Protein AF-A0A2K3JQB5-F1 (afdb_monomer)

pLDDT: mean 87.71, std 13.62, range [47.69, 98.62]

InterPro domains:
  IPR000010 Cystatin domain [PF16845] (37-76)
  IPR000010 Cystatin domain [cd00042] (38-75)
  IPR046350 Cystatin superfamily [SSF54403] (30-76)

Foldseek 3Di:
DVVVVVVVVVVVVVVVVVVVVVPPDPPPDPQFDWAKDPDQVPPVNVVVQQVVVVVVCVVPVDDDDDDGDPIDIDHRHDDD

Nearest PDB structures (foldseek):
  5kux-assembly1_A  TM=9.807E-01  e=2.126E-01  synthetic construct

Radius of gyration: 26.89 Å; Cα contacts (8 Å, |Δi|>4): 43; chains: 1; bounding box: 57×23×71 Å

Sequence (80 aa):
MKIQWLVLILVELLVLILVILRNHAPLSAPSGGFNLIQDINDQHVTDMANFAVSEFNKQTGATLKFEKVIKGESQAMGSL

Structure (mmCIF, N/CA/C/O backbone):
data_AF-A0A2K3JQB5-F1
#
_entry.id   AF-A0A2K3JQB5-F1
#
loop_
_atom_site.group_PDB
_atom_site.id
_atom_site.type_symbol
_atom_site.label_atom_id
_atom_site.label_alt_id
_atom_site.label_comp_id
_atom_site.label_asym_id
_atom_site.label_entity_id
_atom_site.label_seq_id
_atom_site.pdbx_PDB_ins_code
_atom_site.Cartn_x
_atom_site.Cartn_y
_atom_site.Cartn_z
_atom_site.occupancy
_atom_site.B_iso_or_equiv
_atom_site.auth_seq_id
_atom_site.auth_comp_id
_atom_site.auth_asym_id
_atom_site.auth_atom_id
_atom_site.pdbx_PDB_model_num
ATOM 1 N N . MET A 1 1 ? 44.897 0.388 -50.149 1.00 68.06 1 MET A N 1
ATOM 2 C CA . MET A 1 1 ? 43.852 1.434 -50.266 1.00 68.06 1 MET A CA 1
ATOM 3 C C . MET A 1 1 ? 42.481 0.965 -49.774 1.00 68.06 1 MET A C 1
ATOM 5 O O . MET A 1 1 ? 41.986 1.577 -48.848 1.00 68.06 1 MET A O 1
ATOM 9 N N . LYS A 1 2 ? 41.882 -0.126 -50.283 1.00 79.50 2 LYS A N 1
ATOM 10 C CA . LYS A 1 2 ? 40.537 -0.604 -49.860 1.00 79.50 2 LYS A CA 1
ATOM 11 C C . LYS A 1 2 ? 40.382 -0.891 -48.349 1.00 79.50 2 LYS A C 1
ATOM 13 O O . LYS A 1 2 ? 39.381 -0.521 -47.754 1.00 79.50 2 LYS A O 1
ATOM 18 N N . ILE A 1 3 ? 41.391 -1.511 -47.733 1.00 88.25 3 ILE A N 1
ATOM 19 C CA . ILE A 1 3 ? 41.373 -1.915 -46.312 1.00 88.25 3 ILE A CA 1
ATOM 20 C C . ILE A 1 3 ? 41.438 -0.705 -45.369 1.00 88.25 3 ILE A C 1
ATOM 22 O O . ILE A 1 3 ? 40.797 -0.702 -44.328 1.00 88.25 3 ILE A O 1
ATOM 26 N N . GLN A 1 4 ? 42.147 0.355 -45.762 1.00 89.69 4 GLN A N 1
ATOM 27 C CA . GLN A 1 4 ? 42.242 1.583 -44.969 1.00 89.69 4 GLN A CA 1
ATOM 28 C C . GLN A 1 4 ? 40.873 2.264 -44.818 1.00 89.69 4 GLN A C 1
ATOM 30 O O . GLN A 1 4 ? 40.529 2.707 -43.729 1.00 89.69 4 GLN A O 1
ATOM 35 N N . TRP A 1 5 ? 40.069 2.289 -45.884 1.00 91.94 5 TRP A N 1
ATOM 36 C CA . TRP A 1 5 ? 38.703 2.822 -45.844 1.00 91.94 5 TRP A CA 1
ATOM 37 C C . TRP A 1 5 ? 37.785 2.013 -44.926 1.00 91.94 5 TRP A C 1
ATOM 39 O O . TRP A 1 5 ? 37.019 2.594 -44.166 1.00 91.94 5 TRP A O 1
ATOM 49 N N . LEU A 1 6 ? 37.901 0.682 -44.945 1.00 93.62 6 LEU A N 1
ATOM 50 C CA . LEU A 1 6 ? 37.131 -0.187 -44.050 1.00 93.62 6 LEU A CA 1
ATOM 51 C C . LEU A 1 6 ? 37.475 0.055 -42.578 1.00 93.62 6 LEU A C 1
ATOM 53 O O . LEU A 1 6 ? 36.577 0.101 -41.742 1.00 93.62 6 LEU A O 1
ATOM 57 N N . VAL A 1 7 ? 38.758 0.252 -42.266 1.00 94.44 7 VAL A N 1
ATOM 58 C CA . VAL A 1 7 ? 39.204 0.553 -40.899 1.00 94.44 7 VAL A CA 1
ATOM 59 C C . VAL A 1 7 ? 38.656 1.901 -40.426 1.00 94.44 7 VAL A C 1
ATOM 61 O O . VAL A 1 7 ? 38.184 1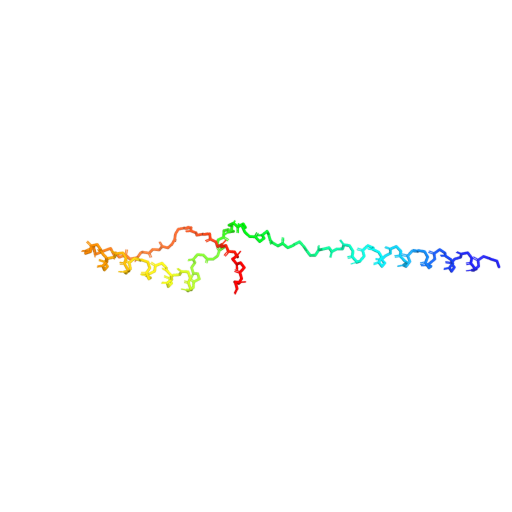.989 -39.298 1.00 94.44 7 VAL A O 1
ATOM 64 N N . LEU A 1 8 ? 38.651 2.930 -41.279 1.00 93.44 8 LEU A N 1
ATOM 65 C CA . LEU A 1 8 ? 38.097 4.242 -40.924 1.00 93.44 8 LEU A CA 1
ATOM 66 C C . LEU A 1 8 ? 36.591 4.177 -40.629 1.00 93.44 8 LEU A C 1
ATOM 68 O O . LEU A 1 8 ? 36.150 4.705 -39.612 1.00 93.44 8 LEU A O 1
ATOM 72 N N . ILE A 1 9 ? 35.825 3.461 -41.459 1.00 95.50 9 ILE A N 1
ATOM 73 C CA . ILE A 1 9 ? 34.380 3.266 -41.257 1.00 95.50 9 ILE A CA 1
ATOM 74 C C . ILE A 1 9 ? 34.103 2.511 -39.949 1.00 95.50 9 ILE A C 1
ATOM 76 O O . ILE A 1 9 ? 33.189 2.864 -39.206 1.00 95.50 9 ILE A O 1
ATOM 80 N N . LEU A 1 10 ? 34.902 1.486 -39.639 1.00 95.25 10 LEU A N 1
ATOM 81 C CA . LEU A 1 10 ? 34.752 0.716 -38.404 1.00 95.25 10 LEU A CA 1
ATOM 82 C C . LEU A 1 10 ? 35.008 1.577 -37.159 1.00 95.25 10 LEU A C 1
ATOM 84 O O . LEU A 1 10 ? 34.291 1.449 -36.168 1.00 95.25 10 LEU A O 1
ATOM 88 N N . VAL A 1 11 ? 36.011 2.458 -37.212 1.00 95.88 11 VAL A N 1
ATOM 89 C CA . VAL A 1 11 ? 36.333 3.378 -36.113 1.00 95.88 11 VAL A CA 1
ATOM 90 C C . VAL A 1 11 ? 35.204 4.386 -35.899 1.00 95.88 11 VAL A C 1
ATOM 92 O O . VAL A 1 11 ? 34.797 4.602 -34.762 1.00 95.88 11 VAL A O 1
ATOM 95 N N . GLU A 1 12 ? 34.652 4.959 -36.968 1.00 93.81 12 GLU A N 1
ATOM 96 C CA . GLU A 1 12 ? 33.534 5.903 -36.874 1.00 93.81 12 GLU A CA 1
ATOM 97 C C . GLU A 1 12 ? 32.270 5.241 -36.299 1.00 93.81 12 GLU A C 1
ATOM 99 O O . GLU A 1 12 ? 31.637 5.784 -35.390 1.00 93.81 12 GLU A O 1
ATOM 104 N N . LEU A 1 13 ? 31.956 4.016 -36.739 1.00 95.25 13 LEU A N 1
ATOM 105 C CA . LEU A 1 13 ? 30.842 3.231 -36.203 1.00 95.25 13 LEU A CA 1
ATOM 106 C C . LEU A 1 13 ? 31.039 2.895 -34.717 1.00 95.25 13 LEU A C 1
ATOM 108 O O . LEU A 1 13 ? 30.096 2.979 -33.932 1.00 95.25 13 LEU A O 1
ATOM 112 N N . LEU A 1 14 ? 32.264 2.545 -34.315 1.00 94.88 14 LEU A N 1
ATOM 113 C CA . LEU A 1 14 ? 32.590 2.275 -32.916 1.00 94.88 14 LEU A CA 1
ATOM 114 C C . LEU A 1 14 ? 32.384 3.523 -32.049 1.00 94.88 14 LEU A C 1
ATOM 116 O O . LEU A 1 14 ? 31.790 3.430 -30.976 1.00 94.88 14 LEU A O 1
ATOM 120 N N . VAL A 1 15 ? 32.822 4.695 -32.519 1.00 94.56 15 VAL A N 1
ATOM 121 C CA . VAL A 1 15 ? 32.613 5.969 -31.814 1.00 94.56 15 VAL A CA 1
ATOM 122 C C . VAL A 1 15 ? 31.119 6.273 -31.679 1.00 94.56 15 VAL A C 1
ATOM 124 O O . VAL A 1 15 ? 30.671 6.617 -30.586 1.00 94.56 15 VAL A O 1
ATOM 127 N N . LEU A 1 16 ? 30.330 6.075 -32.739 1.00 92.12 16 LEU A N 1
ATOM 128 C CA . LEU A 1 16 ? 28.873 6.242 -32.711 1.00 92.12 16 LEU A CA 1
ATOM 129 C C . LEU A 1 16 ? 28.198 5.331 -31.677 1.00 92.12 16 LEU A C 1
ATOM 131 O O . LEU A 1 16 ? 27.374 5.802 -30.894 1.00 92.12 16 LEU A O 1
ATOM 135 N N . ILE A 1 17 ? 28.576 4.052 -31.621 1.00 92.12 17 ILE A N 1
ATOM 136 C CA . ILE A 1 17 ? 28.042 3.103 -30.633 1.00 92.12 17 ILE A CA 1
ATOM 137 C C . ILE A 1 17 ? 28.388 3.555 -29.210 1.00 92.12 17 ILE A C 1
ATOM 139 O O . ILE A 1 17 ? 27.525 3.539 -28.337 1.00 92.12 17 ILE A O 1
ATOM 143 N N . LEU A 1 18 ? 29.618 4.014 -28.965 1.00 90.62 18 LEU A N 1
ATOM 144 C CA . LEU A 1 18 ? 30.031 4.506 -27.647 1.00 90.62 18 LEU A CA 1
ATOM 145 C C . LEU A 1 18 ? 29.274 5.774 -27.217 1.00 90.62 18 LEU A C 1
ATOM 147 O O . LEU A 1 18 ? 28.984 5.935 -26.031 1.00 90.62 18 LEU A O 1
ATOM 151 N N . VAL A 1 19 ? 28.934 6.657 -28.160 1.00 90.06 19 VAL A N 1
ATOM 152 C CA . VAL A 1 19 ? 28.102 7.844 -27.899 1.00 90.06 19 VAL A CA 1
ATOM 153 C C . VAL A 1 19 ? 26.670 7.437 -27.557 1.00 90.06 19 VAL A C 1
ATOM 155 O O . VAL A 1 19 ? 26.122 7.923 -26.573 1.00 90.06 19 VAL A O 1
ATOM 158 N N . ILE A 1 20 ? 26.086 6.503 -28.312 1.00 87.50 20 ILE A N 1
ATOM 159 C CA . ILE A 1 20 ? 24.746 5.972 -28.035 1.00 87.50 20 ILE A CA 1
ATOM 160 C C . ILE A 1 20 ? 24.721 5.339 -26.638 1.00 87.50 20 ILE A C 1
ATOM 162 O O . ILE A 1 20 ? 23.904 5.739 -25.813 1.00 87.50 20 ILE A O 1
ATOM 166 N N . LEU A 1 21 ? 25.696 4.474 -26.328 1.00 81.44 21 LEU A N 1
ATOM 167 C CA . LEU A 1 21 ? 25.830 3.796 -25.033 1.00 81.44 21 LEU A CA 1
ATOM 168 C C . LEU A 1 21 ? 25.920 4.763 -23.837 1.00 81.44 21 LEU A C 1
ATOM 170 O O . LEU A 1 21 ? 25.369 4.467 -22.779 1.00 81.44 21 LEU A O 1
ATOM 174 N N . ARG A 1 22 ? 26.563 5.929 -23.990 1.00 79.06 22 ARG A N 1
ATOM 175 C CA . ARG A 1 22 ? 26.631 6.961 -22.935 1.00 79.06 22 ARG A CA 1
ATOM 176 C C . ARG A 1 22 ? 25.305 7.680 -22.689 1.00 79.06 22 ARG A C 1
ATOM 178 O O . ARG A 1 22 ? 25.095 8.185 -21.590 1.00 79.06 22 ARG A O 1
ATOM 185 N N . ASN A 1 23 ? 24.430 7.736 -23.687 1.00 71.19 23 ASN A N 1
ATOM 186 C CA . ASN A 1 23 ? 23.200 8.524 -23.645 1.00 71.19 23 ASN A CA 1
ATOM 187 C C . ASN A 1 23 ? 21.970 7.718 -23.201 1.00 71.19 23 ASN A C 1
ATOM 189 O O . ASN A 1 23 ? 20.884 8.288 -23.086 1.00 71.19 23 ASN A O 1
ATOM 193 N N . HIS A 1 24 ? 22.114 6.424 -22.905 1.00 63.00 24 HIS A N 1
ATOM 194 C CA . HIS A 1 24 ? 21.058 5.671 -22.232 1.00 63.00 24 HIS A CA 1
ATOM 195 C C . HIS A 1 24 ? 21.037 6.060 -20.757 1.00 63.00 24 HIS A C 1
ATOM 197 O O . HIS A 1 24 ? 21.647 5.409 -19.909 1.00 63.00 24 HIS A O 1
ATOM 203 N N . ALA A 1 25 ? 20.315 7.132 -20.441 1.00 62.69 25 ALA A N 1
ATOM 204 C CA . ALA A 1 25 ? 19.834 7.300 -19.085 1.00 62.69 25 ALA A CA 1
ATOM 205 C C . ALA A 1 25 ? 18.965 6.069 -18.762 1.00 62.69 25 ALA A C 1
ATOM 207 O O . ALA A 1 25 ? 18.058 5.761 -19.548 1.00 62.69 25 ALA A O 1
ATOM 208 N N . PRO A 1 26 ? 19.216 5.340 -17.657 1.00 63.28 26 PRO A N 1
ATOM 209 C CA . PRO A 1 26 ? 18.208 4.421 -17.156 1.00 63.28 26 PRO A CA 1
ATOM 210 C C . PRO A 1 26 ? 16.928 5.237 -16.993 1.00 63.28 26 PRO A C 1
ATOM 212 O O . PRO A 1 26 ? 16.981 6.384 -16.548 1.00 63.28 26 PRO A O 1
ATOM 215 N N . LEU A 1 27 ? 15.795 4.681 -17.416 1.00 59.97 27 LEU A N 1
ATOM 216 C CA . LEU A 1 27 ? 14.498 5.295 -17.179 1.00 59.97 27 LEU A CA 1
ATOM 217 C C . LEU A 1 27 ? 14.299 5.328 -15.661 1.00 59.97 27 LEU A C 1
ATOM 219 O O . LEU A 1 27 ? 13.810 4.370 -15.067 1.00 59.97 27 LEU A O 1
ATOM 223 N N . SER A 1 28 ? 14.778 6.390 -15.021 1.00 59.75 28 SER A N 1
ATOM 224 C CA . SER A 1 28 ? 14.585 6.627 -13.605 1.00 59.75 28 SER A CA 1
ATOM 225 C C . SER A 1 28 ? 13.082 6.664 -13.394 1.00 59.75 28 SER A C 1
ATOM 227 O O . SER A 1 28 ? 12.400 7.510 -13.980 1.00 59.75 28 SER A O 1
ATOM 229 N N . ALA A 1 29 ? 12.558 5.725 -12.602 1.00 58.97 29 ALA A N 1
ATOM 230 C CA . ALA A 1 29 ? 11.186 5.814 -12.129 1.00 58.97 29 ALA A CA 1
ATOM 231 C C . ALA A 1 29 ? 10.996 7.232 -11.562 1.00 58.97 29 ALA A C 1
ATOM 233 O O . ALA A 1 29 ? 11.881 7.682 -10.825 1.00 58.97 29 ALA A O 1
ATOM 234 N N . PRO A 1 30 ? 9.930 7.964 -11.937 1.00 56.31 30 PRO A N 1
ATOM 235 C CA . PRO A 1 30 ? 9.773 9.360 -11.557 1.00 56.31 30 PRO A CA 1
ATOM 236 C C . PRO A 1 30 ? 9.923 9.499 -10.042 1.00 56.31 30 PRO A C 1
ATOM 238 O O . PRO A 1 30 ? 9.076 9.024 -9.283 1.00 56.31 30 PRO A O 1
ATOM 241 N N . SER A 1 31 ? 11.018 10.111 -9.591 1.00 62.41 31 SER A N 1
ATOM 242 C CA . SER A 1 31 ? 11.217 10.425 -8.182 1.00 62.41 31 SER A CA 1
ATOM 243 C C . SER A 1 31 ? 10.134 11.428 -7.796 1.00 62.41 31 SER A C 1
ATOM 245 O O . SER A 1 31 ? 10.172 12.575 -8.241 1.00 62.41 31 SER A O 1
ATOM 247 N N . GLY A 1 32 ? 9.130 10.965 -7.051 1.00 62.00 32 GLY A N 1
ATOM 248 C CA . GLY A 1 32 ? 7.962 11.756 -6.654 1.00 62.00 32 GLY A CA 1
ATOM 249 C C . GLY A 1 32 ? 6.612 11.286 -7.212 1.00 62.00 32 GLY A C 1
ATOM 250 O O . GLY A 1 32 ? 5.589 11.828 -6.800 1.00 62.00 32 GLY A O 1
ATOM 251 N N . GLY A 1 33 ? 6.557 10.276 -8.087 1.00 76.50 33 GLY A N 1
ATOM 252 C CA . GLY A 1 33 ? 5.287 9.690 -8.543 1.00 76.50 33 GLY A CA 1
ATOM 253 C C . GLY A 1 33 ? 4.705 8.669 -7.556 1.00 76.50 33 GLY A C 1
ATOM 254 O O . GLY A 1 33 ? 5.454 7.907 -6.943 1.00 76.50 33 GLY A O 1
ATOM 255 N N . PHE A 1 34 ? 3.376 8.627 -7.425 1.00 84.56 34 PHE A N 1
ATOM 256 C CA . PHE A 1 34 ? 2.679 7.503 -6.791 1.00 84.56 34 PHE A CA 1
ATOM 257 C C . PHE A 1 34 ? 2.610 6.328 -7.771 1.00 84.56 34 PHE A C 1
ATOM 259 O O . PHE A 1 34 ? 2.193 6.493 -8.917 1.00 84.56 34 PHE A O 1
ATOM 266 N N . ASN A 1 35 ? 3.011 5.144 -7.322 1.00 88.00 35 ASN A N 1
ATOM 267 C CA . ASN A 1 35 ? 2.921 3.896 -8.070 1.00 88.00 35 ASN A CA 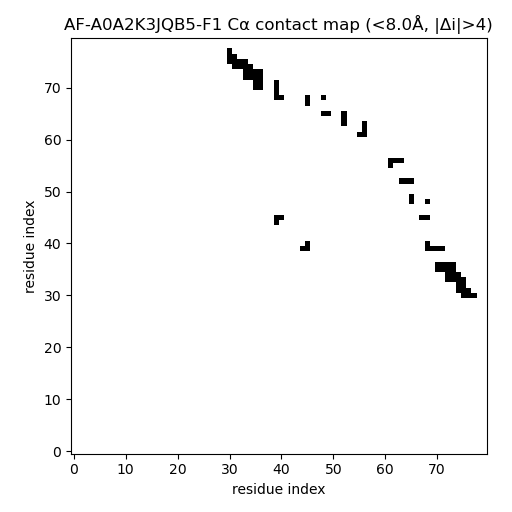1
ATOM 268 C C . ASN A 1 35 ? 1.934 2.962 -7.379 1.00 88.00 35 ASN A C 1
ATOM 270 O O . ASN A 1 35 ? 1.911 2.875 -6.158 1.00 88.00 35 ASN A O 1
ATOM 274 N N . LEU A 1 36 ? 1.141 2.224 -8.149 1.00 92.56 36 LEU A N 1
ATOM 275 C CA . LEU A 1 36 ? 0.269 1.192 -7.590 1.00 92.56 36 LEU A CA 1
ATOM 276 C C . LEU A 1 36 ? 1.096 0.117 -6.873 1.00 92.56 36 LEU A C 1
ATOM 278 O O . LEU A 1 36 ? 2.057 -0.412 -7.436 1.00 92.56 36 LEU A O 1
ATOM 282 N N . ILE A 1 37 ? 0.683 -0.241 -5.658 1.00 93.56 37 ILE A N 1
ATOM 283 C CA . ILE A 1 37 ? 1.192 -1.429 -4.972 1.00 93.56 37 ILE A CA 1
ATOM 284 C C . ILE A 1 37 ? 0.634 -2.646 -5.709 1.00 93.56 37 ILE A C 1
ATOM 286 O O . ILE A 1 37 ? -0.579 -2.844 -5.757 1.00 93.56 37 ILE A O 1
ATOM 290 N N . GLN A 1 38 ? 1.524 -3.429 -6.321 1.00 93.00 38 GLN A N 1
ATOM 291 C CA . GLN A 1 38 ? 1.127 -4.583 -7.129 1.00 93.00 38 GLN A CA 1
ATOM 292 C C . GLN A 1 38 ? 0.626 -5.733 -6.258 1.00 93.00 38 GLN A C 1
ATOM 294 O O . GLN A 1 38 ? -0.423 -6.304 -6.547 1.00 93.00 38 GLN A O 1
ATOM 299 N N . ASP A 1 39 ? 1.352 -6.037 -5.182 1.00 94.75 39 ASP A N 1
ATOM 300 C CA . ASP A 1 39 ? 0.948 -7.049 -4.215 1.00 94.75 39 ASP A CA 1
ATOM 301 C C . ASP A 1 39 ? 0.415 -6.392 -2.943 1.00 94.75 39 ASP A C 1
ATOM 303 O O . ASP A 1 39 ? 1.154 -5.998 -2.045 1.00 94.75 39 ASP A O 1
ATOM 307 N N . ILE A 1 40 ? -0.905 -6.251 -2.885 1.00 95.31 40 ILE A N 1
ATOM 308 C CA . ILE A 1 40 ? -1.604 -5.736 -1.703 1.00 95.31 40 ILE A CA 1
ATOM 309 C C . ILE A 1 40 ? -1.644 -6.742 -0.544 1.00 95.31 40 ILE A C 1
ATOM 311 O O . ILE A 1 40 ? -2.008 -6.353 0.563 1.00 95.31 40 ILE A O 1
ATOM 315 N N . ASN A 1 41 ? -1.304 -8.011 -0.793 1.00 94.94 41 ASN A N 1
ATOM 316 C CA . ASN A 1 41 ? -1.241 -9.053 0.231 1.00 94.94 41 ASN A CA 1
ATOM 317 C C . ASN A 1 41 ? 0.175 -9.223 0.794 1.00 94.94 41 ASN A C 1
ATOM 319 O O . ASN A 1 41 ? 0.385 -10.090 1.642 1.00 94.94 41 ASN A O 1
ATOM 323 N N . ASP A 1 42 ? 1.132 -8.405 0.348 1.00 96.25 42 ASP A N 1
ATOM 324 C CA . ASP A 1 42 ? 2.459 -8.341 0.942 1.00 96.25 42 ASP A CA 1
ATOM 325 C C . ASP A 1 42 ? 2.343 -8.132 2.466 1.00 96.25 42 ASP A C 1
ATOM 327 O O . ASP A 1 42 ? 1.524 -7.340 2.958 1.00 96.25 42 ASP A O 1
ATOM 331 N N . GLN A 1 43 ? 3.153 -8.872 3.229 1.00 96.75 43 GLN A N 1
ATOM 332 C CA . GLN A 1 43 ? 3.090 -8.860 4.691 1.00 96.75 43 GLN A CA 1
ATOM 333 C C . GLN A 1 43 ? 3.302 -7.449 5.249 1.00 96.75 43 GLN A C 1
ATOM 335 O O . GLN A 1 43 ? 2.577 -7.026 6.145 1.00 96.75 43 GLN A O 1
ATOM 340 N N . HIS A 1 44 ? 4.230 -6.683 4.676 1.00 95.88 44 HIS A N 1
ATOM 341 C CA . HIS A 1 44 ? 4.528 -5.329 5.123 1.00 95.88 44 HIS A CA 1
ATOM 342 C C . HIS A 1 44 ? 3.349 -4.381 4.860 1.00 95.88 44 HIS A C 1
ATOM 344 O O . HIS A 1 44 ? 3.044 -3.512 5.678 1.00 95.88 44 HIS A O 1
ATOM 350 N N . VAL A 1 45 ? 2.639 -4.557 3.741 1.00 96.31 45 VAL A N 1
ATOM 351 C CA . VAL A 1 45 ? 1.417 -3.795 3.425 1.00 96.31 45 VAL A CA 1
ATOM 352 C C . VAL A 1 45 ? 0.306 -4.105 4.429 1.00 96.31 45 VAL A C 1
ATOM 354 O O . VAL A 1 45 ? -0.355 -3.192 4.932 1.00 96.31 45 VAL A O 1
ATOM 357 N N . THR A 1 46 ? 0.146 -5.381 4.777 1.00 96.88 46 THR A N 1
ATOM 358 C CA . THR A 1 46 ? -0.824 -5.837 5.779 1.00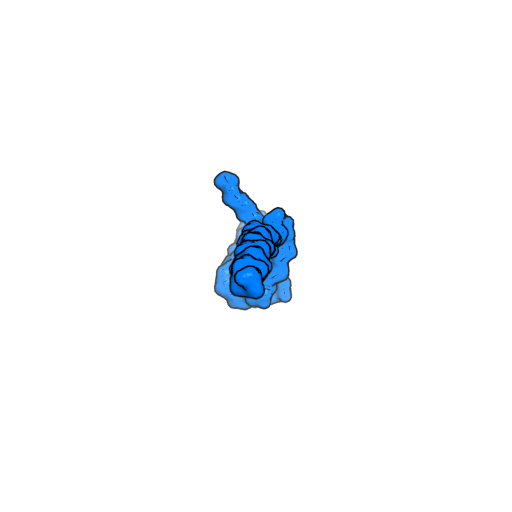 96.88 46 THR A CA 1
ATOM 359 C C . THR A 1 46 ? -0.491 -5.309 7.178 1.00 96.88 46 THR A C 1
ATOM 361 O O . THR A 1 46 ? -1.386 -4.855 7.897 1.00 96.88 46 THR A O 1
ATOM 364 N N . ASP A 1 47 ? 0.784 -5.300 7.561 1.00 97.81 47 ASP A N 1
ATOM 365 C CA . ASP A 1 47 ? 1.244 -4.781 8.851 1.00 97.81 47 ASP A CA 1
ATOM 366 C C . ASP A 1 47 ? 0.995 -3.269 8.968 1.00 97.81 47 ASP A C 1
ATOM 368 O O . ASP A 1 47 ? 0.471 -2.803 9.983 1.00 97.81 47 ASP A O 1
ATOM 372 N N . MET A 1 48 ? 1.269 -2.504 7.903 1.00 97.06 48 MET A N 1
ATOM 373 C CA . MET A 1 48 ? 0.968 -1.066 7.848 1.00 97.06 48 MET A CA 1
ATOM 374 C C . MET A 1 48 ? -0.533 -0.784 7.993 1.0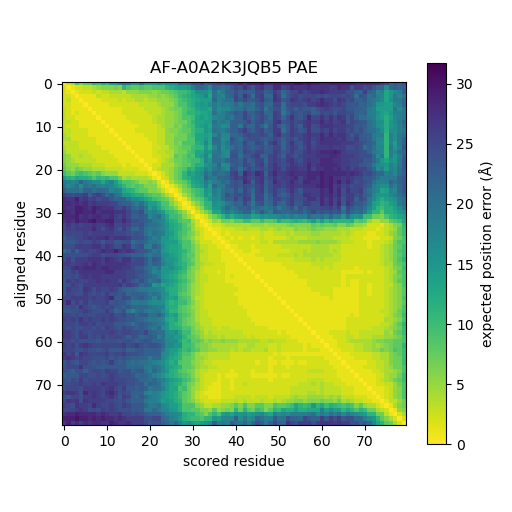0 97.06 48 MET A C 1
ATOM 376 O O . MET A 1 48 ? -0.927 0.136 8.714 1.00 97.06 48 MET A O 1
ATOM 380 N N . ALA A 1 49 ? -1.387 -1.581 7.347 1.00 97.81 49 ALA A N 1
ATOM 381 C CA . ALA A 1 49 ? -2.834 -1.412 7.443 1.00 97.81 49 ALA A CA 1
ATOM 382 C C . ALA A 1 49 ? -3.366 -1.739 8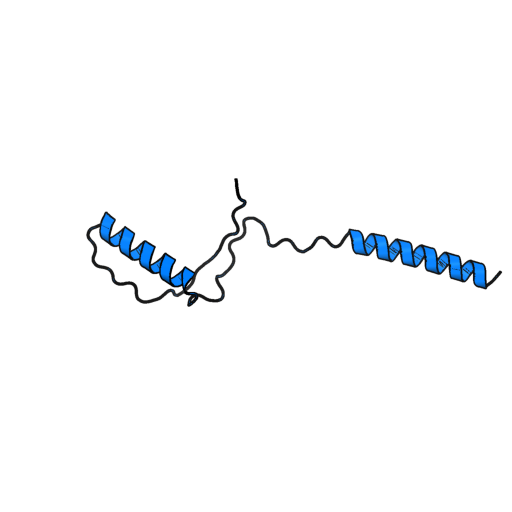.851 1.00 97.81 49 ALA A C 1
ATOM 384 O O . ALA A 1 49 ? -4.172 -0.983 9.401 1.00 97.81 49 ALA A O 1
ATOM 385 N N . ASN A 1 50 ? -2.874 -2.817 9.471 1.00 98.12 50 ASN A N 1
ATOM 386 C CA . ASN A 1 50 ? -3.205 -3.161 10.856 1.00 98.12 50 ASN A CA 1
ATOM 387 C C . ASN A 1 50 ? -2.767 -2.070 11.836 1.00 98.12 50 ASN A C 1
ATOM 389 O O . ASN A 1 50 ? -3.535 -1.691 12.725 1.00 98.12 50 ASN A O 1
ATOM 393 N N . PHE A 1 51 ? -1.555 -1.539 11.655 1.00 98.0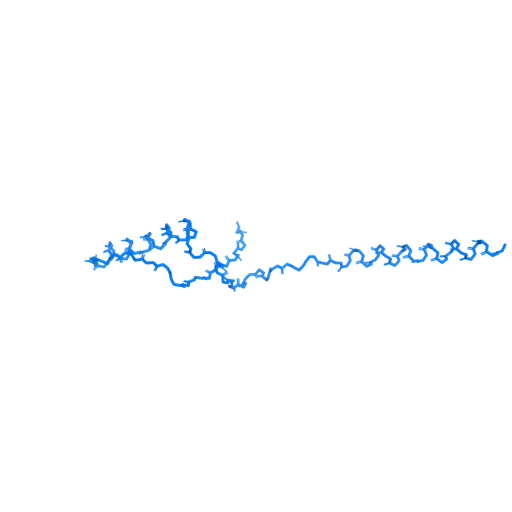0 51 PHE A N 1
ATOM 394 C CA . PHE A 1 51 ? -1.046 -0.435 12.459 1.00 98.00 51 PHE A CA 1
ATOM 395 C C . PHE A 1 51 ? -1.972 0.785 12.380 1.00 98.00 51 PHE A C 1
ATOM 397 O O . PHE A 1 51 ? -2.385 1.304 13.417 1.00 98.00 51 PHE A O 1
ATOM 404 N N . ALA A 1 52 ? -2.374 1.190 11.172 1.00 98.19 52 AL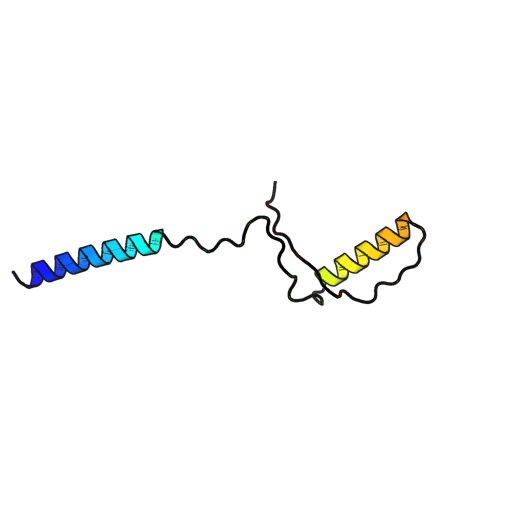A A N 1
ATOM 405 C CA . ALA A 1 52 ? -3.260 2.335 10.975 1.00 98.19 52 ALA A CA 1
ATOM 406 C C . ALA A 1 52 ? -4.625 2.159 11.666 1.00 98.19 52 ALA A C 1
ATOM 408 O O . ALA A 1 52 ? -5.081 3.068 12.362 1.00 98.19 52 ALA A O 1
ATOM 409 N N . VAL A 1 53 ? -5.261 0.987 11.535 1.00 98.38 53 VAL A N 1
ATOM 410 C CA . VAL A 1 53 ? -6.545 0.698 12.205 1.00 98.38 53 VAL A CA 1
ATOM 411 C C . VAL A 1 53 ? -6.390 0.709 13.729 1.00 98.38 53 VAL A C 1
ATOM 413 O O . VAL A 1 53 ? -7.228 1.275 14.432 1.00 98.38 53 VAL A O 1
ATOM 416 N N . SER A 1 54 ? -5.306 0.126 14.247 1.00 98.44 54 SER A N 1
ATOM 417 C CA . SER A 1 54 ? -4.999 0.126 15.680 1.00 98.44 54 SER A CA 1
ATOM 418 C C . SER A 1 54 ? -4.819 1.547 16.223 1.00 98.44 54 SER A C 1
ATOM 420 O O . SER A 1 54 ? -5.439 1.900 17.226 1.00 98.44 54 SER A O 1
ATOM 422 N N . GLU A 1 55 ? -3.998 2.376 15.576 1.00 98.62 55 GLU A N 1
ATOM 423 C CA . GLU A 1 55 ? -3.767 3.756 16.016 1.00 98.62 55 GLU A CA 1
ATOM 424 C C . GLU A 1 55 ? -5.035 4.607 15.928 1.00 98.62 55 GLU A C 1
ATOM 426 O O . GLU A 1 55 ? -5.341 5.356 16.856 1.00 98.62 55 GLU A O 1
ATOM 431 N N . PHE A 1 56 ? -5.833 4.431 14.874 1.00 98.56 56 PHE A N 1
ATOM 432 C CA . PHE A 1 56 ? -7.122 5.102 14.754 1.00 98.56 56 PHE A CA 1
ATOM 433 C C . PHE A 1 56 ? -8.066 4.744 15.912 1.00 98.56 56 PHE A C 1
ATOM 435 O O . PHE A 1 56 ? -8.649 5.634 16.536 1.00 98.56 56 PHE A O 1
ATOM 442 N N . ASN A 1 57 ? -8.184 3.456 16.248 1.00 98.62 57 ASN A N 1
ATOM 443 C CA . ASN A 1 57 ? -8.994 3.000 17.378 1.00 98.62 57 ASN A CA 1
ATOM 444 C C . ASN A 1 57 ? -8.506 3.595 18.707 1.00 98.62 57 ASN A C 1
ATOM 446 O O . ASN A 1 57 ? -9.323 4.060 19.499 1.00 98.62 57 ASN A O 1
ATOM 450 N N . LYS A 1 58 ? -7.186 3.642 18.943 1.00 98.44 58 LYS A N 1
ATOM 451 C CA . LYS A 1 58 ? -6.610 4.248 20.158 1.00 98.44 58 LYS A CA 1
ATOM 452 C C . LYS A 1 58 ? -6.941 5.736 20.278 1.00 98.44 58 LYS A C 1
ATOM 454 O O . LYS A 1 58 ? -7.269 6.192 21.367 1.00 98.44 58 LYS A O 1
ATOM 459 N N . GLN A 1 59 ? -6.857 6.483 19.178 1.00 98.44 59 GLN A N 1
ATOM 460 C CA . GLN A 1 59 ? -7.079 7.933 19.175 1.00 98.44 59 GLN A CA 1
ATOM 461 C C . GLN A 1 59 ? -8.557 8.312 19.308 1.00 98.44 59 GLN A C 1
ATOM 463 O O . GLN A 1 59 ? -8.876 9.355 19.872 1.00 98.44 59 GLN A O 1
ATOM 468 N N . THR A 1 60 ? -9.459 7.481 18.786 1.00 98.25 60 THR A N 1
ATOM 469 C CA . THR A 1 60 ? -10.892 7.805 18.691 1.00 98.25 60 THR A CA 1
ATOM 470 C C . THR A 1 60 ? -11.771 7.046 19.682 1.00 98.25 60 THR A C 1
ATOM 472 O O . THR A 1 60 ? -12.935 7.397 19.854 1.00 98.25 60 THR A O 1
ATOM 475 N N . GLY A 1 61 ? -11.246 5.997 20.323 1.00 97.94 61 GLY A N 1
ATOM 476 C CA . GLY A 1 61 ? -12.035 5.061 21.126 1.00 97.94 61 GLY A CA 1
ATOM 477 C C . GLY A 1 61 ? -12.900 4.106 20.293 1.00 97.94 61 GLY A C 1
ATOM 478 O O . GLY A 1 61 ? -13.763 3.424 20.846 1.00 97.94 61 GLY A O 1
ATOM 479 N N . ALA A 1 62 ? -12.701 4.055 18.972 1.00 98.25 62 ALA A N 1
ATOM 480 C CA . ALA A 1 62 ? -13.387 3.115 18.094 1.00 98.25 62 ALA A CA 1
ATOM 481 C C . ALA A 1 62 ? -12.902 1.666 18.299 1.00 98.25 62 ALA A C 1
ATOM 483 O O . ALA A 1 62 ? -11.870 1.399 18.916 1.00 98.25 62 ALA A O 1
ATOM 484 N N . THR A 1 63 ? -13.656 0.710 17.756 1.00 97.81 63 THR A N 1
ATOM 485 C CA . THR A 1 63 ? -13.381 -0.735 17.855 1.00 97.81 63 THR A CA 1
ATOM 486 C C . THR A 1 63 ? -13.390 -1.409 16.483 1.00 97.81 63 THR A C 1
ATOM 488 O O . THR A 1 63 ? -13.902 -2.517 16.305 1.00 97.81 63 THR A O 1
ATOM 491 N N . LEU A 1 64 ? -12.826 -0.728 15.482 1.00 98.25 64 LEU A N 1
ATOM 492 C CA . LEU A 1 64 ? -12.740 -1.241 14.119 1.00 98.25 64 LEU A CA 1
ATOM 493 C C . LEU A 1 64 ? -11.832 -2.473 14.054 1.00 98.25 64 LEU A C 1
ATOM 495 O O . LEU A 1 64 ? -10.797 -2.534 14.719 1.00 98.25 64 LEU A O 1
ATOM 499 N N . LYS A 1 65 ? -12.202 -3.443 13.217 1.00 97.75 65 LYS A N 1
ATOM 500 C CA . LYS A 1 65 ? -11.366 -4.603 12.899 1.00 97.75 65 LYS A CA 1
ATOM 501 C C . LYS A 1 65 ? -10.859 -4.464 11.474 1.00 97.75 65 LYS A C 1
ATOM 503 O O . LYS A 1 65 ? -11.646 -4.204 10.568 1.00 97.75 65 LYS A O 1
ATOM 508 N N . PHE A 1 66 ? -9.555 -4.634 11.293 1.00 97.19 66 PHE A N 1
ATOM 509 C CA . PHE A 1 66 ? -8.970 -4.720 9.965 1.00 97.19 66 PHE A CA 1
ATOM 510 C C . PHE A 1 66 ? -9.463 -5.999 9.270 1.00 97.19 66 PHE A C 1
ATOM 512 O O . PHE A 1 66 ? -9.456 -7.070 9.876 1.00 97.19 66 PHE A O 1
ATOM 519 N N .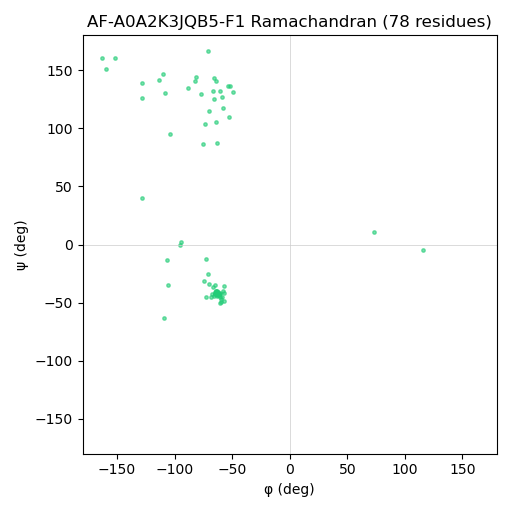 GLU A 1 67 ? -9.905 -5.874 8.017 1.00 97.06 67 GLU A N 1
ATOM 520 C CA . GLU A 1 67 ? -10.355 -7.006 7.197 1.00 97.06 67 GLU A CA 1
ATOM 521 C C . GLU A 1 67 ? -9.351 -7.298 6.078 1.00 97.06 67 GLU A C 1
ATOM 523 O O . GLU A 1 67 ? -8.753 -8.370 6.049 1.00 97.06 67 GLU A O 1
ATOM 528 N N . LYS A 1 68 ? -9.155 -6.345 5.159 1.00 96.44 68 LYS A N 1
ATOM 529 C CA . LYS A 1 68 ? -8.206 -6.461 4.047 1.00 96.44 68 LYS A CA 1
ATOM 530 C C . LYS A 1 68 ? -7.888 -5.110 3.423 1.00 96.44 68 LYS A C 1
ATOM 532 O O . LYS A 1 68 ? -8.668 -4.161 3.522 1.00 96.44 68 LYS A O 1
ATOM 537 N N . VAL A 1 69 ? -6.774 -5.060 2.704 1.00 97.19 69 VAL A N 1
ATOM 538 C CA . VAL A 1 69 ? -6.459 -3.972 1.773 1.00 97.19 69 VAL A CA 1
ATOM 539 C C . VAL A 1 69 ? -7.171 -4.236 0.442 1.00 97.19 69 VAL A C 1
ATOM 541 O O . VAL A 1 69 ? -7.260 -5.376 -0.002 1.00 97.19 69 VAL A O 1
ATOM 544 N N . ILE A 1 70 ? -7.710 -3.188 -0.190 1.00 97.38 70 ILE A N 1
ATOM 545 C CA . ILE A 1 70 ? -8.349 -3.273 -1.521 1.00 97.38 70 ILE A CA 1
ATOM 546 C C . ILE A 1 70 ? -7.450 -2.672 -2.607 1.00 97.38 70 ILE A C 1
ATOM 548 O O . ILE A 1 70 ? -7.438 -3.138 -3.742 1.00 97.38 70 ILE A O 1
ATOM 552 N N . LYS A 1 71 ? -6.710 -1.615 -2.259 1.00 95.19 71 LYS A N 1
ATOM 553 C CA . LYS A 1 71 ? -5.794 -0.887 -3.136 1.00 95.19 71 LYS A CA 1
ATOM 554 C C . LYS A 1 71 ? -4.797 -0.115 -2.272 1.00 95.19 71 LYS A C 1
ATOM 556 O O . LYS A 1 71 ? -5.150 0.312 -1.174 1.00 95.19 71 LYS A O 1
ATOM 561 N N . GLY A 1 72 ? -3.593 0.106 -2.785 1.00 93.56 72 GLY A N 1
ATOM 562 C CA . GLY A 1 72 ? -2.613 1.003 -2.183 1.00 93.56 72 GLY A CA 1
ATOM 563 C C . GLY A 1 72 ? -1.687 1.601 -3.235 1.00 93.56 72 GLY A C 1
ATOM 564 O O . GLY A 1 72 ? -1.578 1.081 -4.349 1.00 93.56 72 GLY A O 1
ATOM 565 N N . GLU A 1 73 ? -1.038 2.704 -2.881 1.00 93.50 73 GLU A N 1
ATOM 566 C CA . GLU A 1 73 ? -0.051 3.389 -3.713 1.00 93.50 73 GLU A CA 1
ATOM 567 C C . GLU A 1 73 ? 1.222 3.610 -2.888 1.00 93.50 73 GLU A C 1
ATOM 569 O O . GLU A 1 73 ? 1.152 3.922 -1.700 1.00 93.50 73 GLU A O 1
ATOM 574 N N . SER A 1 74 ? 2.387 3.410 -3.499 1.00 90.81 74 SER A N 1
ATOM 575 C CA . SER A 1 74 ? 3.696 3.662 -2.909 1.00 90.81 74 SER A CA 1
ATOM 576 C C . SER A 1 74 ? 4.347 4.862 -3.583 1.00 90.81 74 SER A C 1
ATOM 578 O O . SER A 1 74 ? 4.177 5.106 -4.778 1.00 90.81 74 SER A O 1
ATOM 580 N N . GLN A 1 75 ? 5.115 5.624 -2.814 1.00 85.69 75 GLN A N 1
ATOM 581 C CA . GLN A 1 75 ? 5.882 6.747 -3.330 1.00 85.69 75 GLN A CA 1
ATOM 582 C C . GLN A 1 75 ? 7.327 6.596 -2.874 1.00 85.69 75 GLN A C 1
ATOM 584 O O . GLN A 1 75 ? 7.602 6.463 -1.682 1.00 85.69 75 GLN A O 1
ATOM 589 N N . ALA A 1 76 ? 8.255 6.627 -3.828 1.00 77.25 76 ALA A N 1
ATOM 590 C CA . ALA A 1 76 ? 9.669 6.732 -3.512 1.00 77.25 76 ALA A CA 1
ATOM 591 C C . ALA A 1 76 ? 9.949 8.171 -3.063 1.00 77.25 76 ALA A C 1
ATOM 593 O O . ALA A 1 76 ? 9.984 9.092 -3.882 1.00 77.25 76 ALA A O 1
ATOM 594 N N . MET A 1 77 ? 10.104 8.365 -1.756 1.00 72.31 77 MET A N 1
ATOM 595 C CA . MET A 1 77 ? 10.588 9.620 -1.192 1.00 72.31 77 MET A CA 1
ATOM 596 C C . MET A 1 77 ? 12.117 9.562 -1.138 1.00 72.31 77 MET A C 1
ATOM 598 O O . MET A 1 77 ? 12.688 8.540 -0.759 1.00 72.31 77 MET A O 1
ATOM 602 N N . GLY A 1 78 ? 12.787 10.638 -1.552 1.00 58.72 78 GLY A N 1
ATOM 603 C CA . GLY A 1 78 ? 14.234 10.750 -1.373 1.00 58.72 78 GLY A CA 1
ATOM 604 C C . GLY A 1 78 ? 14.582 10.778 0.116 1.00 58.72 78 GLY A C 1
ATOM 605 O O . GLY A 1 78 ? 13.865 11.394 0.902 1.00 58.72 78 GLY A O 1
ATOM 606 N N . SER A 1 79 ? 15.668 10.110 0.505 1.00 60.31 79 SER A N 1
ATOM 607 C CA . SER A 1 79 ? 16.247 10.263 1.842 1.00 60.31 79 SER A CA 1
ATOM 608 C C . SER A 1 79 ? 16.782 11.690 1.997 1.00 60.31 79 SER A C 1
ATOM 610 O O . SER A 1 79 ? 17.575 12.120 1.156 1.00 60.31 79 SER A O 1
ATOM 612 N N . LEU A 1 80 ? 16.334 12.407 3.033 1.00 47.69 80 LEU A N 1
ATOM 613 C CA . LEU A 1 80 ?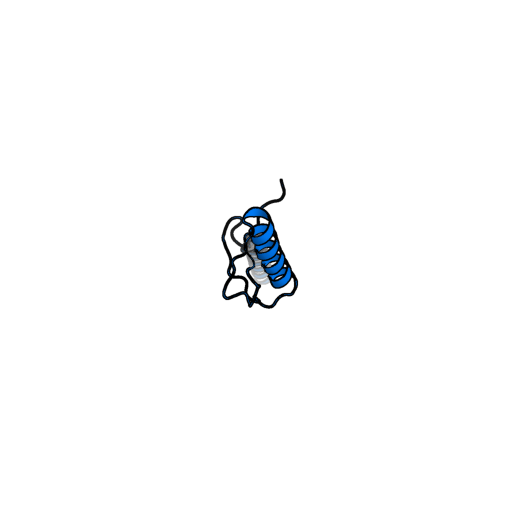 16.921 13.684 3.461 1.00 47.69 80 LEU A CA 1
ATOM 614 C C . LEU A 1 80 ? 18.302 13.473 4.088 1.00 47.69 80 LEU A C 1
ATOM 616 O O . LEU A 1 80 ? 18.471 12.447 4.786 1.00 47.69 80 LEU A O 1
#

Mean predicted aligned error: 12.78 Å

Organism: Trifolium pratense (NCBI:txid57577)

Secondary structure (DSSP, 8-state):
-HHHHHHHHHHHHHHHHHHHHHH-------TT-EEE-S-TT-HHHHHHHHHHHHHHHHHH------------EEE-PPP-

Solvent-accessible surface area (backbone atoms only — not comparable to full-atom values): 5102 Å² total; per-residue (Å²): 113,76,66,60,56,53,52,53,53,51,52,53,51,50,51,51,50,54,54,54,65,71,65,63,68,74,85,69,72,64,84,70,44,76,39,74,49,85,64,59,80,37,66,69,53,46,50,53,52,46,50,50,48,52,52,51,20,71,77,69,71,51,85,76,76,82,86,77,75,90,79,55,70,45,62,62,72,81,85,130